Protein AF-A0A1F2TTT9-F1 (afdb_monomer)

Secondary structure (DSSP, 8-state):
---HHHHHHHHHHHHHHHHHHHHTT--S-HHHHHHHHHHHHHHHHHHHHHHGGGGGGS-HHHHHHHHHHHHHHHHHHHHHHHHHHH-TT-HHHHHHHHHHHHHHHHHHHHHHHHHHHHHHHHT-

pLDDT: mean 84.88, std 11.22, range [45.75, 98.19]

Sequence (124 aa):
MTTTASRAIAELLELQRRLAERTREVSGDAVAVLRTGRDVLAFAEREEAAFFPLLPLLDPAALAELGGEHRQLAEDLDLLESLVTTTPDSPDVAALAGALARRIHEHVARDGRLLAQAARMAIR

Solvent-accessible surface area (backbone atoms only — not comparable to full-atom values): 6847 Å² total; per-residue (Å²): 131,84,50,75,65,60,50,54,54,53,52,50,51,53,52,46,52,54,49,47,59,59,45,73,70,49,48,47,46,51,68,55,25,47,57,49,51,52,52,50,51,60,46,49,57,53,50,53,62,66,40,57,89,45,48,94,80,48,63,68,67,61,52,52,51,52,56,47,50,55,50,52,51,50,54,52,44,53,50,49,52,50,34,53,74,76,44,61,86,40,70,61,41,49,54,49,18,39,52,49,29,52,50,52,48,52,48,50,56,49,52,50,51,52,52,54,51,51,53,61,60,74,75,109

Foldseek 3Di:
DQDPLLVLLVVLLVLLVVLLVLLVPQDLDLVSLLVSLVSVLVSLVSVCVSCVVVVVVDDPVVVVVSVVLSVVSVVLSVVLVVCCVPPVPDPVNSVSSRVSSVVSNVVSVVVSVVSVVVSVVVVD

Structure (mmCIF, N/CA/C/O backbone):
data_AF-A0A1F2TTT9-F1
#
_entry.id   AF-A0A1F2TTT9-F1
#
loop_
_atom_site.group_PDB
_atom_site.id
_atom_site.type_symbol
_atom_site.label_atom_id
_atom_site.label_alt_id
_atom_site.label_comp_id
_atom_site.label_asym_id
_atom_site.label_entity_id
_atom_site.label_seq_id
_atom_site.pdbx_PDB_ins_code
_atom_site.Cartn_x
_atom_site.Cartn_y
_atom_site.Cartn_z
_atom_site.occupancy
_atom_site.B_iso_or_equiv
_atom_site.auth_seq_id
_atom_site.auth_comp_id
_atom_site.auth_asym_id
_atom_site.auth_atom_id
_atom_site.pdbx_PDB_model_num
ATOM 1 N N . MET A 1 1 ? 11.938 4.870 -32.343 1.00 45.75 1 MET A N 1
ATOM 2 C CA . MET A 1 1 ? 10.882 3.903 -31.982 1.00 45.75 1 MET A CA 1
ATOM 3 C C . MET A 1 1 ? 11.121 3.475 -30.546 1.00 45.75 1 MET A C 1
ATOM 5 O O . MET A 1 1 ? 12.081 2.760 -30.304 1.00 45.75 1 MET A O 1
ATOM 9 N N . THR A 1 2 ? 10.334 3.967 -29.590 1.00 51.28 2 THR A N 1
ATOM 10 C CA . THR A 1 2 ? 10.378 3.476 -28.204 1.00 51.28 2 THR A CA 1
ATOM 11 C C . THR A 1 2 ? 9.849 2.046 -28.185 1.00 51.28 2 THR A C 1
ATOM 13 O O . THR A 1 2 ? 8.778 1.780 -28.732 1.00 51.28 2 THR A O 1
ATOM 16 N N . THR A 1 3 ? 10.616 1.117 -27.618 1.00 64.38 3 THR A N 1
ATOM 17 C CA . THR A 1 3 ? 10.198 -0.282 -27.486 1.00 64.38 3 THR A CA 1
ATOM 18 C C . THR A 1 3 ? 9.026 -0.375 -26.503 1.00 64.38 3 THR A C 1
ATOM 20 O O . THR A 1 3 ? 8.851 0.487 -25.638 1.00 64.38 3 THR A O 1
ATOM 23 N N . THR A 1 4 ? 8.199 -1.415 -26.622 1.00 69.44 4 THR A N 1
ATOM 24 C CA . THR A 1 4 ? 7.062 -1.670 -25.715 1.00 69.44 4 THR A CA 1
ATOM 25 C C . THR A 1 4 ? 7.488 -1.673 -24.240 1.00 69.44 4 THR A C 1
ATOM 27 O O . THR A 1 4 ? 6.767 -1.154 -23.393 1.00 69.44 4 THR A O 1
ATOM 30 N N . ALA A 1 5 ? 8.703 -2.150 -23.948 1.00 65.88 5 ALA A N 1
ATOM 31 C CA . ALA A 1 5 ? 9.295 -2.140 -22.611 1.00 65.88 5 ALA A CA 1
ATOM 32 C C . ALA A 1 5 ? 9.563 -0.718 -22.079 1.00 65.88 5 ALA A C 1
ATOM 34 O O . ALA A 1 5 ? 9.231 -0.419 -20.935 1.00 65.88 5 ALA A O 1
ATOM 35 N N . SER A 1 6 ? 10.087 0.197 -22.907 1.00 69.81 6 SER A N 1
ATOM 36 C CA . SER A 1 6 ? 10.322 1.589 -22.490 1.00 69.81 6 SER A CA 1
ATOM 37 C C . SER A 1 6 ? 9.025 2.335 -22.162 1.00 69.81 6 SER A C 1
ATOM 39 O O . SER A 1 6 ? 9.024 3.203 -21.293 1.00 69.81 6 SER A O 1
ATOM 41 N N . ARG A 1 7 ? 7.915 2.004 -22.838 1.00 77.00 7 ARG A N 1
ATOM 42 C CA . ARG A 1 7 ? 6.598 2.585 -22.539 1.00 77.00 7 ARG A CA 1
ATOM 43 C C . ARG A 1 7 ? 6.043 2.069 -21.210 1.00 77.00 7 ARG A C 1
ATOM 45 O O . ARG A 1 7 ? 5.633 2.882 -20.392 1.00 77.00 7 ARG A O 1
ATOM 52 N N . ALA A 1 8 ? 6.108 0.758 -20.975 1.00 74.12 8 ALA A N 1
ATOM 53 C CA . ALA A 1 8 ? 5.649 0.147 -19.727 1.00 74.12 8 ALA A CA 1
ATOM 54 C C . ALA A 1 8 ? 6.401 0.699 -18.500 1.00 74.12 8 ALA A C 1
ATOM 56 O O . ALA A 1 8 ? 5.783 1.060 -17.504 1.00 74.12 8 ALA A O 1
ATOM 57 N N . ILE A 1 9 ? 7.726 0.861 -18.596 1.00 74.25 9 ILE A N 1
ATOM 58 C CA . ILE A 1 9 ? 8.540 1.438 -17.511 1.00 74.25 9 ILE A CA 1
ATOM 59 C C . ILE A 1 9 ? 8.163 2.906 -17.244 1.00 74.25 9 ILE A C 1
ATOM 61 O O . ILE A 1 9 ? 8.083 3.323 -16.090 1.00 74.25 9 ILE A O 1
ATOM 65 N N . ALA A 1 10 ? 7.909 3.701 -18.288 1.00 78.38 10 ALA A N 1
ATOM 66 C CA . ALA A 1 10 ? 7.491 5.095 -18.127 1.00 78.38 10 ALA A CA 1
ATOM 67 C C . ALA A 1 10 ? 6.101 5.221 -17.473 1.00 78.38 10 ALA A C 1
ATOM 69 O O . ALA A 1 10 ? 5.894 6.097 -16.634 1.00 78.38 10 ALA A O 1
ATOM 70 N N . GLU A 1 11 ? 5.165 4.336 -17.824 1.00 82.50 11 GLU A N 1
ATOM 71 C CA . GLU A 1 11 ? 3.836 4.276 -17.207 1.00 82.50 11 GLU A CA 1
ATOM 72 C C . GLU A 1 11 ? 3.917 3.879 -15.727 1.00 82.50 11 GLU A C 1
ATOM 74 O O . GLU A 1 11 ? 3.301 4.538 -14.887 1.00 82.50 11 GLU A O 1
ATOM 79 N N . LEU A 1 12 ? 4.736 2.877 -15.384 1.00 81.75 12 LEU A N 1
ATOM 80 C CA . LEU A 1 12 ? 4.987 2.501 -13.991 1.00 81.75 12 LEU A CA 1
ATOM 81 C C . LEU A 1 12 ? 5.593 3.653 -13.184 1.00 81.75 12 LEU A C 1
ATOM 83 O O . LEU A 1 12 ? 5.172 3.885 -12.056 1.00 81.75 12 LEU A O 1
ATOM 87 N N . LEU A 1 13 ? 6.544 4.406 -13.748 1.00 82.81 13 LEU A N 1
ATOM 88 C CA . LEU A 1 13 ? 7.163 5.544 -13.058 1.00 82.81 13 LEU A CA 1
ATOM 89 C C . LEU A 1 13 ? 6.151 6.635 -12.708 1.00 82.81 13 LEU A C 1
ATOM 91 O O . LEU A 1 13 ? 6.193 7.198 -11.613 1.00 82.81 13 LEU A O 1
ATOM 95 N N . GLU A 1 14 ? 5.243 6.942 -13.631 1.00 86.56 14 GLU A N 1
ATOM 96 C CA . GLU A 1 14 ? 4.199 7.937 -13.395 1.00 86.56 14 GLU A CA 1
ATOM 97 C C . GLU A 1 14 ? 3.185 7.449 -12.352 1.00 86.56 14 GLU A C 1
ATOM 99 O O . GLU A 1 14 ? 2.785 8.217 -11.474 1.00 86.56 14 GLU A O 1
ATOM 104 N N . LEU A 1 15 ? 2.803 6.171 -12.402 1.00 85.12 15 LEU A N 1
ATOM 105 C CA . LEU A 1 15 ? 1.941 5.560 -11.390 1.00 85.12 15 LEU A CA 1
ATOM 106 C C . LEU A 1 15 ? 2.606 5.565 -10.008 1.00 85.12 15 LEU A C 1
ATOM 108 O O . LEU A 1 15 ? 1.971 5.977 -9.037 1.00 85.12 15 LEU A O 1
ATOM 112 N N . GLN A 1 16 ? 3.891 5.216 -9.932 1.00 88.06 16 GLN A N 1
ATOM 113 C CA . GLN A 1 16 ? 4.660 5.217 -8.691 1.00 88.06 16 GLN A CA 1
ATOM 114 C C . GLN A 1 16 ? 4.799 6.621 -8.105 1.00 88.06 16 GLN A C 1
ATOM 116 O O . GLN A 1 16 ? 4.678 6.811 -6.897 1.00 88.06 16 GLN A O 1
ATOM 121 N N . ARG A 1 17 ? 5.006 7.638 -8.950 1.00 86.94 17 ARG A N 1
ATOM 122 C CA . ARG A 1 17 ? 5.047 9.039 -8.512 1.00 86.94 17 ARG A CA 1
ATOM 123 C C . ARG A 1 17 ? 3.719 9.468 -7.888 1.00 86.94 17 ARG A C 1
ATOM 125 O O . ARG A 1 17 ? 3.722 10.048 -6.805 1.00 86.94 17 ARG A O 1
ATOM 132 N N . ARG A 1 18 ? 2.593 9.150 -8.534 1.00 87.19 18 ARG A N 1
ATOM 133 C CA . ARG A 1 18 ? 1.249 9.451 -8.007 1.00 87.19 18 ARG A CA 1
ATOM 134 C C . ARG A 1 18 ? 0.961 8.699 -6.710 1.00 87.19 18 ARG A C 1
ATOM 136 O O . ARG A 1 18 ? 0.364 9.268 -5.798 1.00 87.19 18 ARG A O 1
ATOM 143 N N . LEU A 1 19 ? 1.390 7.440 -6.620 1.00 87.94 19 LEU A N 1
ATOM 144 C CA . LEU A 1 19 ? 1.273 6.645 -5.403 1.00 87.94 19 LEU A CA 1
ATOM 145 C C . LEU A 1 19 ? 2.080 7.284 -4.266 1.00 87.94 19 LEU A C 1
ATOM 147 O O . LEU A 1 19 ? 1.531 7.503 -3.193 1.00 87.94 19 LEU A O 1
ATOM 151 N N . ALA A 1 20 ? 3.329 7.676 -4.527 1.00 86.69 20 ALA A N 1
ATOM 152 C CA . ALA A 1 20 ? 4.199 8.346 -3.561 1.00 86.69 20 ALA A CA 1
ATOM 153 C C . ALA A 1 20 ? 3.662 9.708 -3.092 1.00 86.69 20 ALA A C 1
ATOM 155 O O . ALA A 1 20 ? 3.832 10.078 -1.933 1.00 86.69 20 ALA A O 1
ATOM 156 N N . GLU A 1 21 ? 3.023 10.479 -3.974 1.00 86.69 21 GLU A N 1
ATOM 157 C CA . GLU A 1 21 ? 2.364 11.735 -3.599 1.00 86.69 21 GLU A CA 1
ATOM 158 C C . GLU A 1 21 ? 1.192 11.479 -2.645 1.00 86.69 21 GLU A C 1
ATOM 160 O O . GLU A 1 21 ? 1.086 12.141 -1.617 1.00 86.69 21 GLU A O 1
ATOM 165 N N . ARG A 1 22 ? 0.366 10.470 -2.935 1.00 82.94 22 ARG A N 1
ATOM 166 C CA . ARG A 1 22 ? -0.773 10.099 -2.088 1.00 82.94 22 ARG A CA 1
ATOM 167 C C . ARG A 1 22 ? -0.363 9.483 -0.755 1.00 82.94 22 ARG A C 1
ATOM 169 O O . ARG A 1 22 ? -1.053 9.691 0.238 1.00 82.94 22 ARG A O 1
ATOM 176 N N . THR A 1 23 ? 0.727 8.718 -0.716 1.00 86.69 23 THR A N 1
ATOM 177 C CA . THR A 1 23 ? 1.170 8.088 0.530 1.00 86.69 23 THR A CA 1
ATOM 178 C C . THR A 1 23 ? 1.692 9.109 1.520 1.00 86.69 23 THR A C 1
ATOM 180 O O . THR A 1 23 ? 1.413 8.935 2.695 1.00 86.69 23 THR A O 1
ATOM 183 N N . ARG A 1 24 ? 2.326 10.213 1.087 1.00 80.62 24 ARG A N 1
ATOM 184 C CA . ARG A 1 24 ? 2.840 11.284 1.975 1.00 80.62 24 ARG A CA 1
ATOM 185 C C . ARG A 1 24 ? 1.815 11.835 2.965 1.00 80.62 24 ARG A C 1
ATOM 18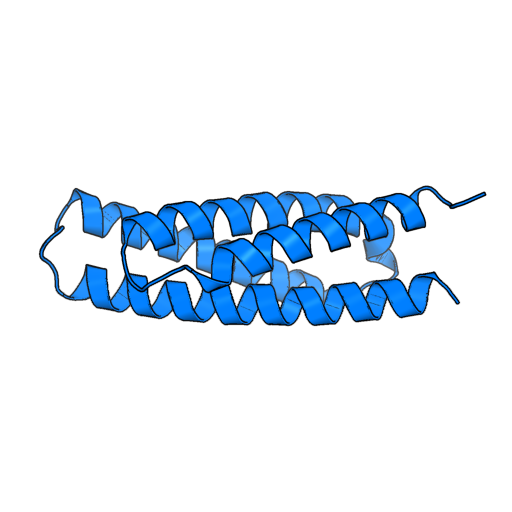7 O O . ARG A 1 24 ? 2.207 12.294 4.033 1.00 80.62 24 ARG A O 1
ATOM 194 N N . GLU A 1 25 ? 0.537 11.802 2.610 1.00 77.56 25 GLU A N 1
ATOM 195 C CA . GLU A 1 25 ? -0.557 12.312 3.438 1.00 77.56 25 GLU A CA 1
ATOM 196 C C . GLU A 1 25 ? -1.177 11.242 4.350 1.00 77.56 25 GLU A C 1
ATOM 198 O O . GLU A 1 25 ? -2.052 11.557 5.157 1.00 77.56 25 GLU A O 1
ATOM 203 N N . VAL A 1 26 ? -0.727 9.984 4.264 1.00 83.31 26 VAL A N 1
ATOM 204 C CA . VAL A 1 26 ? -1.180 8.905 5.147 1.00 83.31 26 VAL A CA 1
ATOM 205 C C . VAL A 1 26 ? -0.710 9.184 6.565 1.00 83.31 26 VAL A C 1
ATOM 207 O O . VAL A 1 26 ? 0.465 9.020 6.914 1.00 83.31 26 VAL A O 1
ATOM 210 N N . SER A 1 27 ? -1.669 9.597 7.383 1.00 76.62 27 SER A N 1
ATOM 211 C CA . SER A 1 27 ? -1.569 9.638 8.832 1.00 76.62 27 SER A CA 1
ATOM 212 C C . SER A 1 27 ? -1.891 8.260 9.418 1.00 76.62 27 SER A C 1
ATOM 214 O O . SER A 1 27 ? -2.434 7.395 8.735 1.00 76.62 27 SER A O 1
ATOM 216 N N . GLY A 1 28 ? -1.593 8.049 10.703 1.00 78.81 28 GLY A N 1
ATOM 217 C CA . GLY A 1 28 ? -1.963 6.828 11.438 1.00 78.81 28 GLY A CA 1
ATOM 218 C C . GLY A 1 28 ? -3.474 6.637 11.653 1.00 78.81 28 GLY A C 1
ATOM 219 O O . GLY A 1 28 ? -3.859 5.910 12.562 1.00 78.81 28 GLY A O 1
ATOM 220 N N . ASP A 1 29 ? -4.324 7.304 10.868 1.00 91.56 29 ASP A N 1
ATOM 221 C CA . ASP A 1 29 ? -5.763 7.062 10.820 1.00 91.56 29 ASP A CA 1
ATOM 222 C C . ASP A 1 29 ? -6.050 5.731 10.111 1.00 91.56 29 ASP A C 1
ATOM 224 O O . ASP A 1 29 ? -5.600 5.498 8.987 1.00 91.56 29 ASP A O 1
ATOM 228 N N . ALA A 1 30 ? -6.820 4.852 10.753 1.00 93.69 30 ALA A N 1
ATOM 229 C CA . ALA A 1 30 ? -7.012 3.487 10.271 1.00 93.69 30 ALA A CA 1
ATOM 230 C C . ALA A 1 30 ? -7.718 3.426 8.906 1.00 93.69 30 ALA A C 1
ATOM 232 O O . ALA A 1 30 ? -7.352 2.615 8.058 1.00 93.69 30 ALA A O 1
ATOM 233 N N . VAL A 1 31 ? -8.687 4.310 8.650 1.00 93.56 31 VAL A N 1
ATOM 234 C CA . VAL A 1 31 ? -9.429 4.336 7.379 1.00 93.56 31 VAL A CA 1
ATOM 235 C C . VAL A 1 31 ? -8.531 4.815 6.238 1.00 93.56 31 VAL A C 1
ATOM 237 O O . VAL A 1 31 ? -8.526 4.222 5.154 1.00 93.56 31 VAL A O 1
ATOM 240 N N . ALA A 1 32 ? -7.739 5.863 6.472 1.00 92.56 32 ALA A N 1
ATOM 241 C CA . ALA A 1 32 ? -6.764 6.356 5.506 1.00 92.56 32 ALA A CA 1
ATOM 242 C C . ALA A 1 32 ? -5.684 5.309 5.189 1.00 92.56 32 ALA A C 1
ATOM 244 O O . ALA A 1 32 ? -5.327 5.140 4.015 1.00 92.56 32 ALA A O 1
ATOM 245 N N . VAL A 1 33 ? -5.207 4.587 6.208 1.00 95.06 33 VAL A N 1
ATOM 246 C CA . VAL A 1 33 ? -4.243 3.487 6.067 1.00 95.06 33 VAL A CA 1
ATOM 247 C C . VAL A 1 33 ? -4.836 2.337 5.261 1.00 95.06 33 VAL A C 1
ATOM 249 O O . VAL A 1 33 ? -4.208 1.915 4.295 1.00 95.06 33 VAL A O 1
ATOM 252 N N . LEU A 1 34 ? -6.056 1.884 5.571 1.00 95.88 34 LEU A N 1
ATOM 253 C CA . LEU A 1 34 ? -6.731 0.813 4.828 1.00 95.88 34 LEU A CA 1
ATOM 254 C C . LEU A 1 34 ? -6.893 1.158 3.347 1.00 95.88 34 LEU A C 1
ATOM 256 O O . LEU A 1 34 ? -6.537 0.369 2.472 1.00 95.88 34 LEU A O 1
ATOM 260 N N . ARG A 1 35 ? -7.397 2.361 3.048 1.00 94.75 35 ARG A N 1
ATOM 261 C CA . ARG A 1 35 ? -7.562 2.825 1.665 1.00 94.75 35 ARG A CA 1
ATOM 262 C C . ARG A 1 35 ? -6.224 2.870 0.931 1.00 94.75 35 ARG A C 1
ATOM 264 O O . ARG A 1 35 ? -6.117 2.359 -0.179 1.00 94.75 35 ARG A O 1
ATOM 271 N N . THR A 1 36 ? -5.209 3.469 1.547 1.00 93.50 36 THR A N 1
ATOM 272 C CA . THR A 1 36 ? -3.925 3.664 0.869 1.00 93.50 36 THR A CA 1
ATOM 273 C C . THR A 1 36 ? -3.147 2.362 0.730 1.00 93.50 36 THR A C 1
ATOM 275 O O . THR A 1 36 ? -2.548 2.133 -0.314 1.00 93.50 36 THR A O 1
ATOM 278 N N . GLY A 1 37 ? -3.196 1.485 1.733 1.00 94.50 37 GLY A N 1
ATOM 279 C CA . GLY A 1 37 ? -2.600 0.155 1.668 1.00 94.50 37 GLY A CA 1
ATOM 280 C C . GLY A 1 37 ? -3.193 -0.682 0.535 1.00 94.50 37 GLY A C 1
ATOM 281 O O . GLY A 1 37 ? -2.447 -1.273 -0.238 1.00 94.50 37 GLY A O 1
ATOM 282 N N . ARG A 1 38 ? -4.519 -0.644 0.348 1.00 95.00 38 ARG A N 1
ATOM 283 C CA . ARG A 1 38 ? -5.182 -1.2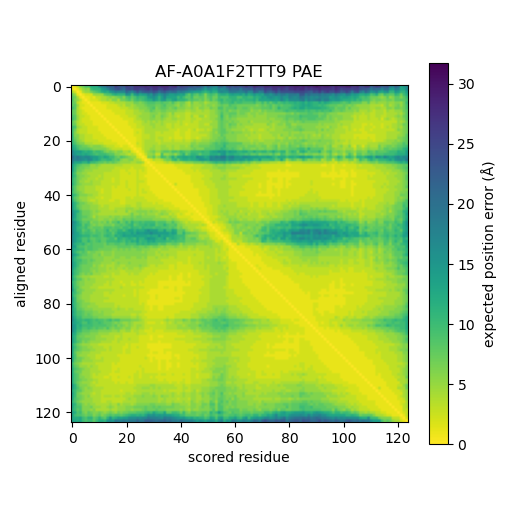96 -0.796 1.00 95.00 38 ARG A CA 1
ATOM 284 C C . ARG A 1 38 ? -4.730 -0.733 -2.136 1.00 95.00 38 ARG A C 1
ATOM 286 O O . ARG A 1 38 ? -4.522 -1.492 -3.076 1.00 95.00 38 ARG A O 1
ATOM 293 N N . ASP A 1 39 ? -4.545 0.580 -2.228 1.00 92.81 39 ASP A N 1
ATOM 294 C CA . ASP A 1 39 ? -4.027 1.168 -3.456 1.00 92.81 39 ASP A CA 1
ATOM 295 C C . ASP A 1 39 ? -2.564 0.771 -3.735 1.00 92.81 39 ASP A C 1
ATOM 297 O O . ASP A 1 39 ? -2.193 0.634 -4.900 1.00 92.81 39 ASP A O 1
ATOM 301 N N . VAL A 1 40 ? -1.736 0.603 -2.694 1.00 92.44 40 VAL A N 1
ATOM 302 C CA . VAL A 1 40 ? -0.366 0.075 -2.827 1.00 92.44 40 VAL A CA 1
ATOM 303 C C . VAL A 1 40 ? -0.410 -1.361 -3.341 1.00 92.44 40 VAL A C 1
ATOM 305 O O . VAL A 1 40 ? 0.282 -1.662 -4.305 1.00 92.44 40 VAL A O 1
ATOM 308 N N . LEU A 1 41 ? -1.272 -2.220 -2.786 1.00 93.50 41 LEU A N 1
ATOM 309 C CA . LEU A 1 41 ? -1.429 -3.598 -3.267 1.00 93.50 41 LEU A CA 1
ATOM 310 C C . LEU A 1 41 ? -1.934 -3.658 -4.717 1.00 93.50 41 LEU A C 1
ATOM 312 O O . LEU A 1 41 ? -1.410 -4.413 -5.529 1.00 93.50 41 LEU A O 1
ATOM 316 N N . ALA A 1 42 ? -2.887 -2.802 -5.090 1.00 91.31 42 ALA A N 1
ATOM 317 C CA . ALA A 1 42 ? -3.353 -2.713 -6.473 1.00 91.31 42 ALA A CA 1
ATOM 318 C C . ALA A 1 42 ? -2.261 -2.208 -7.439 1.00 91.31 42 ALA A C 1
ATOM 320 O O . ALA A 1 42 ? -2.279 -2.532 -8.629 1.00 91.31 42 ALA A O 1
ATOM 321 N N . PHE A 1 43 ? -1.325 -1.382 -6.960 1.00 89.12 43 PHE A N 1
ATOM 322 C CA . PHE A 1 43 ? -0.144 -0.998 -7.730 1.00 89.12 43 PHE A CA 1
ATOM 323 C C . PHE A 1 43 ? 0.850 -2.158 -7.841 1.00 89.12 43 PHE A C 1
ATOM 325 O O . PHE A 1 43 ? 1.291 -2.445 -8.951 1.00 89.12 43 PHE A O 1
ATOM 332 N N . ALA A 1 44 ? 1.128 -2.853 -6.739 1.00 88.19 44 ALA A N 1
ATOM 333 C CA . ALA A 1 44 ? 1.997 -4.023 -6.684 1.00 88.19 44 ALA A CA 1
ATOM 334 C C . ALA A 1 44 ? 1.584 -5.110 -7.690 1.00 88.19 44 ALA A C 1
ATOM 336 O O . ALA A 1 44 ? 2.420 -5.601 -8.439 1.00 88.19 44 ALA A O 1
ATOM 337 N N . GLU A 1 45 ? 0.288 -5.414 -7.811 1.00 86.50 45 GLU A N 1
ATOM 338 C CA . GLU A 1 45 ? -0.215 -6.362 -8.821 1.00 86.50 45 GLU A CA 1
ATOM 339 C C . GLU A 1 45 ? 0.122 -5.931 -10.260 1.00 86.50 45 GLU A C 1
ATOM 341 O O . GLU A 1 45 ? 0.464 -6.750 -11.118 1.00 86.50 45 GLU A O 1
ATOM 346 N N . ARG A 1 46 ? 0.038 -4.626 -10.547 1.00 82.69 46 ARG A N 1
ATOM 347 C CA . ARG A 1 46 ? 0.382 -4.073 -11.868 1.00 82.69 46 ARG A CA 1
ATOM 348 C C . ARG A 1 46 ? 1.885 -4.072 -12.099 1.00 82.69 46 ARG A C 1
ATOM 350 O O . ARG A 1 46 ? 2.319 -4.306 -13.225 1.00 82.69 46 ARG A O 1
ATOM 357 N N . GLU A 1 47 ? 2.656 -3.787 -11.058 1.00 81.00 47 GLU A N 1
ATOM 358 C CA . GLU A 1 47 ? 4.111 -3.824 -11.078 1.00 81.00 47 GLU A CA 1
ATOM 359 C C . GLU A 1 47 ? 4.613 -5.252 -11.334 1.00 81.00 47 GLU A C 1
ATOM 361 O O . GLU A 1 47 ? 5.389 -5.461 -12.264 1.00 81.00 47 GLU A O 1
ATOM 366 N N . GLU A 1 48 ? 4.086 -6.251 -10.627 1.00 79.44 48 GLU A N 1
ATOM 367 C CA . GLU A 1 48 ? 4.394 -7.667 -10.850 1.00 79.44 48 GLU A CA 1
ATOM 368 C C . GLU A 1 48 ? 4.031 -8.113 -12.276 1.00 79.44 48 GLU A C 1
ATOM 370 O O . GLU A 1 48 ? 4.845 -8.740 -12.963 1.00 79.44 48 GLU A O 1
ATOM 375 N N . ALA A 1 49 ? 2.851 -7.728 -12.777 1.00 77.06 49 ALA A N 1
ATOM 376 C CA . ALA A 1 49 ? 2.443 -8.024 -14.151 1.00 77.06 49 ALA A CA 1
ATOM 377 C C . ALA A 1 49 ? 3.374 -7.377 -15.193 1.00 77.06 49 ALA A C 1
ATOM 379 O O . ALA A 1 49 ? 3.664 -7.973 -16.234 1.00 77.06 49 ALA A O 1
ATOM 380 N N . ALA A 1 50 ? 3.865 -6.168 -14.918 1.00 72.81 50 ALA A N 1
ATOM 381 C CA . ALA A 1 50 ? 4.780 -5.449 -15.793 1.00 72.81 50 ALA A CA 1
ATOM 382 C C . ALA A 1 50 ? 6.236 -5.938 -15.683 1.00 72.81 50 ALA A C 1
ATOM 384 O O . ALA A 1 50 ? 6.986 -5.829 -16.656 1.00 72.81 50 ALA A O 1
ATOM 385 N N . PHE A 1 51 ? 6.630 -6.519 -14.547 1.00 71.94 51 PHE A N 1
ATOM 386 C CA . PHE A 1 51 ? 7.911 -7.202 -14.376 1.00 71.94 51 PHE A CA 1
ATOM 387 C C . PHE A 1 51 ? 7.917 -8.622 -14.932 1.00 71.94 51 PHE A C 1
ATOM 389 O O . PHE A 1 51 ? 8.995 -9.127 -15.237 1.00 71.94 51 PHE A O 1
ATOM 396 N N . PHE A 1 52 ? 6.756 -9.246 -15.159 1.00 69.94 52 PHE A N 1
ATOM 397 C CA . PHE A 1 52 ? 6.663 -10.596 -15.722 1.00 69.94 52 PHE A CA 1
ATOM 398 C C . PHE A 1 52 ? 7.513 -10.807 -17.000 1.00 69.94 52 PHE A C 1
ATOM 400 O O . PHE A 1 52 ? 8.275 -11.773 -17.066 1.00 69.94 52 PHE A O 1
ATOM 407 N N . PRO A 1 53 ? 7.504 -9.899 -18.000 1.00 67.00 53 PRO A N 1
ATOM 408 C CA . PRO A 1 53 ? 8.353 -10.022 -19.190 1.00 67.00 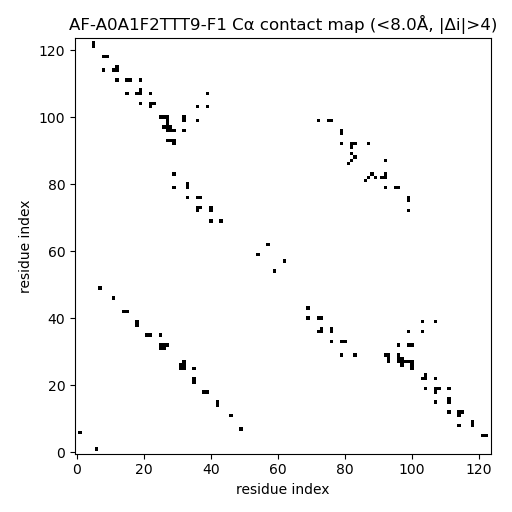53 PRO A CA 1
ATOM 409 C C . PRO A 1 53 ? 9.847 -9.774 -18.923 1.00 67.00 53 PRO A C 1
ATOM 411 O O . PRO A 1 53 ? 10.682 -10.104 -19.763 1.00 67.00 53 PRO A O 1
ATOM 414 N N . LEU A 1 54 ? 10.184 -9.165 -17.783 1.00 68.38 54 LEU A N 1
ATOM 415 C CA . LEU A 1 54 ? 11.544 -8.834 -17.356 1.00 68.38 54 LEU A CA 1
ATOM 416 C C . LEU A 1 54 ? 12.117 -9.863 -16.369 1.00 68.38 54 LEU A C 1
ATOM 418 O O . LEU A 1 54 ? 13.302 -9.780 -16.062 1.00 68.38 54 LEU A O 1
ATOM 422 N N . LEU A 1 55 ? 11.326 -10.852 -15.927 1.00 67.94 55 LEU A N 1
ATOM 423 C CA . LEU A 1 55 ? 11.724 -11.894 -14.968 1.00 67.94 55 LEU A CA 1
ATOM 424 C C . LEU A 1 55 ? 13.093 -12.539 -15.252 1.00 67.94 55 LEU A C 1
ATOM 426 O O . LEU A 1 55 ? 13.849 -12.701 -14.299 1.00 67.94 55 LEU A O 1
ATOM 430 N N . PRO A 1 56 ? 13.481 -12.863 -16.507 1.00 68.12 56 PRO A N 1
ATOM 431 C CA . PRO A 1 56 ? 14.797 -13.455 -16.774 1.00 68.12 56 PRO A CA 1
ATOM 432 C C . PRO A 1 56 ? 15.989 -12.534 -16.462 1.00 68.12 56 PRO A C 1
ATOM 434 O O . PRO A 1 56 ? 17.126 -12.996 -16.444 1.00 68.12 56 PRO A O 1
ATOM 437 N N . LEU A 1 57 ? 15.742 -11.234 -16.282 1.00 66.75 57 LEU A N 1
ATOM 438 C CA . LEU A 1 57 ? 16.746 -10.197 -16.030 1.00 66.75 57 LEU A CA 1
ATOM 439 C C . LEU A 1 57 ? 16.753 -9.720 -14.571 1.00 66.75 57 LEU A C 1
ATOM 441 O O . LEU A 1 57 ? 17.597 -8.903 -14.205 1.00 66.75 57 LEU A O 1
ATOM 445 N N . LEU A 1 58 ? 15.805 -10.188 -13.758 1.00 69.44 58 LEU A N 1
ATOM 446 C CA . LEU A 1 58 ? 15.636 -9.786 -12.367 1.00 69.44 58 LEU A CA 1
ATOM 447 C C . LEU A 1 58 ? 16.162 -10.877 -11.433 1.00 69.44 58 LEU A C 1
ATOM 449 O O . LEU A 1 58 ? 16.097 -12.063 -11.751 1.00 69.44 58 LEU A O 1
ATOM 453 N N . ASP A 1 59 ? 16.680 -10.470 -10.273 1.00 79.38 59 ASP A N 1
ATOM 454 C CA . ASP A 1 59 ? 17.098 -11.402 -9.227 1.00 79.38 59 ASP A CA 1
ATOM 455 C C . ASP A 1 59 ? 15.858 -12.107 -8.636 1.00 79.38 59 ASP A C 1
ATOM 457 O O . ASP A 1 59 ? 15.001 -11.436 -8.046 1.00 79.38 59 ASP A O 1
ATOM 461 N N . PRO A 1 60 ? 15.737 -13.443 -8.761 1.00 77.19 60 PRO A N 1
ATOM 462 C CA . PRO A 1 60 ? 14.606 -14.186 -8.213 1.00 77.19 60 PRO A CA 1
ATOM 463 C C . PRO A 1 60 ? 14.449 -14.028 -6.698 1.00 77.19 60 PRO A C 1
ATOM 465 O O . PRO A 1 60 ? 13.325 -14.079 -6.201 1.00 77.19 60 PRO A O 1
ATOM 468 N N . ALA A 1 61 ? 15.548 -13.827 -5.961 1.00 81.88 61 ALA A N 1
ATOM 469 C CA . ALA A 1 61 ? 15.495 -13.623 -4.517 1.00 81.88 61 ALA A CA 1
ATOM 470 C C . ALA A 1 61 ? 14.828 -12.284 -4.172 1.00 81.88 61 ALA A C 1
ATOM 472 O O . ALA A 1 61 ? 13.948 -12.245 -3.315 1.00 81.88 61 ALA A O 1
ATOM 473 N N . ALA A 1 62 ? 15.175 -11.218 -4.900 1.00 78.12 62 ALA A N 1
ATOM 474 C CA . ALA A 1 62 ? 14.574 -9.898 -4.719 1.00 78.12 62 ALA A CA 1
ATOM 475 C C . ALA A 1 62 ? 13.074 -9.890 -5.064 1.00 78.12 62 ALA A C 1
ATOM 477 O O . ALA A 1 62 ? 12.277 -9.260 -4.375 1.00 78.12 62 ALA A O 1
ATOM 478 N N . LEU A 1 63 ? 12.667 -10.627 -6.102 1.00 78.00 63 LEU A N 1
ATOM 479 C CA . LEU A 1 63 ? 11.252 -10.776 -6.461 1.00 78.00 63 LEU A CA 1
ATOM 480 C C . LEU A 1 63 ? 10.456 -11.563 -5.415 1.00 78.00 63 LEU A C 1
ATOM 482 O O . LEU A 1 63 ? 9.325 -11.202 -5.097 1.00 78.00 63 LEU A O 1
ATOM 486 N N . ALA A 1 64 ? 11.040 -12.631 -4.868 1.00 82.56 64 ALA A N 1
ATOM 487 C CA . ALA A 1 64 ? 10.411 -13.407 -3.804 1.00 82.56 64 ALA A CA 1
ATOM 488 C C . ALA A 1 64 ? 10.264 -12.592 -2.509 1.00 82.56 64 ALA A C 1
ATOM 490 O O . ALA A 1 64 ? 9.243 -12.711 -1.830 1.00 82.56 64 ALA A O 1
ATOM 491 N N . GLU A 1 65 ? 11.253 -11.755 -2.185 1.00 84.19 65 GLU A N 1
ATOM 492 C CA . GLU A 1 65 ? 11.190 -10.810 -1.066 1.00 84.19 65 GLU A CA 1
ATOM 493 C C . GLU A 1 65 ? 10.060 -9.793 -1.272 1.00 84.19 65 GLU A C 1
ATOM 495 O O . GLU A 1 65 ? 9.208 -9.651 -0.396 1.00 84.19 65 GLU A O 1
ATOM 500 N N . LEU A 1 66 ? 9.971 -9.186 -2.462 1.00 83.25 66 LEU A N 1
ATOM 501 C CA . LEU A 1 66 ? 8.915 -8.228 -2.804 1.00 83.25 66 LEU A CA 1
ATOM 502 C C . LEU A 1 66 ? 7.509 -8.845 -2.680 1.00 83.25 66 LEU A C 1
ATOM 504 O O . LEU A 1 66 ? 6.647 -8.301 -1.992 1.00 83.25 66 LEU A O 1
ATOM 508 N N . GLY A 1 67 ? 7.294 -10.034 -3.251 1.00 86.38 67 GLY A N 1
ATOM 509 C CA . GLY A 1 67 ? 6.020 -10.751 -3.114 1.00 86.38 67 GLY A CA 1
ATOM 510 C C . GLY A 1 67 ? 5.726 -11.213 -1.677 1.00 86.38 67 GLY A C 1
ATOM 511 O O . GLY A 1 67 ? 4.568 -11.365 -1.281 1.00 86.38 67 GLY A O 1
ATOM 512 N N . GLY A 1 68 ? 6.758 -11.444 -0.862 1.00 90.25 68 GLY A N 1
ATOM 513 C CA . GLY A 1 68 ? 6.618 -11.684 0.576 1.00 90.25 68 GLY A CA 1
ATOM 514 C C . GLY A 1 68 ? 6.099 -10.452 1.315 1.00 90.25 68 GLY A C 1
ATOM 515 O O . GLY A 1 68 ? 5.167 -10.557 2.111 1.00 90.25 68 GLY A O 1
ATOM 516 N N . GLU A 1 69 ? 6.647 -9.281 1.007 1.00 90.25 69 GLU A N 1
ATOM 517 C CA . GLU A 1 69 ? 6.210 -8.021 1.602 1.00 90.25 69 GLU A CA 1
ATOM 518 C C . GLU A 1 69 ? 4.778 -7.641 1.224 1.00 90.25 69 GLU A C 1
ATOM 520 O O . GLU A 1 69 ? 4.029 -7.207 2.101 1.00 90.25 69 GLU A O 1
ATOM 525 N N . HIS A 1 70 ? 4.377 -7.837 -0.038 1.00 92.56 70 HIS A N 1
ATOM 526 C CA . HIS A 1 70 ? 3.003 -7.584 -0.484 1.00 92.56 70 HIS A CA 1
ATOM 527 C C . HIS A 1 70 ? 1.995 -8.465 0.259 1.00 92.56 70 HIS A C 1
ATOM 529 O O . HIS A 1 70 ? 0.970 -7.970 0.727 1.00 92.56 70 HIS A O 1
ATOM 535 N N . ARG A 1 71 ? 2.307 -9.756 0.438 1.00 94.00 71 ARG A N 1
ATOM 536 C CA . ARG A 1 71 ? 1.460 -10.663 1.225 1.00 94.00 71 ARG A CA 1
ATOM 537 C C . ARG A 1 71 ? 1.365 -10.235 2.682 1.00 94.00 71 ARG A C 1
ATOM 539 O O . ARG A 1 71 ? 0.261 -10.153 3.204 1.00 94.00 71 ARG A O 1
ATOM 546 N N . GLN A 1 72 ? 2.490 -9.893 3.310 1.00 95.06 72 GLN A N 1
ATOM 547 C CA . GLN A 1 72 ? 2.476 -9.418 4.693 1.00 95.06 72 GLN A CA 1
ATOM 548 C C . GLN A 1 72 ? 1.651 -8.132 4.837 1.00 95.06 72 GLN A C 1
ATOM 550 O O . GLN A 1 72 ? 0.889 -7.993 5.787 1.00 95.06 72 GLN A O 1
ATOM 555 N N . LEU A 1 73 ? 1.781 -7.189 3.896 1.00 95.06 73 LEU A N 1
ATOM 556 C CA . LEU A 1 73 ? 0.982 -5.965 3.900 1.00 95.06 73 LEU A CA 1
ATOM 557 C C . LEU A 1 73 ? -0.518 -6.271 3.770 1.00 95.06 73 LEU A C 1
ATOM 559 O O . LEU A 1 73 ? -1.310 -5.654 4.473 1.00 95.06 73 LEU A O 1
ATOM 563 N N . ALA A 1 74 ? -0.908 -7.218 2.912 1.00 96.94 74 ALA A N 1
ATOM 564 C CA . ALA A 1 74 ? -2.300 -7.648 2.784 1.00 96.94 74 ALA A CA 1
ATOM 565 C C . ALA A 1 74 ? -2.846 -8.240 4.091 1.00 96.94 74 ALA A C 1
ATOM 567 O O . ALA A 1 74 ? -3.884 -7.792 4.570 1.00 96.94 74 ALA A O 1
ATOM 568 N N . GLU A 1 75 ? -2.110 -9.164 4.712 1.00 97.75 75 GLU A N 1
ATOM 569 C CA . GLU A 1 75 ? -2.498 -9.780 5.989 1.00 97.75 75 GLU A CA 1
ATOM 570 C C . GLU A 1 75 ? -2.663 -8.740 7.109 1.00 97.75 75 GLU A C 1
ATOM 572 O O . GLU A 1 75 ? -3.620 -8.792 7.885 1.00 97.75 75 GLU A O 1
ATOM 577 N N . ASP A 1 76 ? -1.770 -7.751 7.178 1.00 97.44 76 ASP A N 1
ATOM 578 C CA . ASP A 1 76 ? -1.851 -6.699 8.192 1.00 97.44 76 ASP A CA 1
ATOM 579 C C . ASP A 1 76 ? -3.014 -5.725 7.946 1.00 97.44 76 ASP A C 1
ATOM 581 O O . ASP A 1 76 ? -3.606 -5.212 8.900 1.00 97.44 76 ASP A O 1
ATOM 585 N N . LEU A 1 77 ? -3.360 -5.458 6.681 1.00 97.69 77 LEU A N 1
ATOM 586 C CA . LEU A 1 77 ? -4.533 -4.654 6.332 1.00 97.69 77 LEU A CA 1
ATOM 587 C C . LEU A 1 77 ? -5.830 -5.390 6.681 1.00 97.69 77 LEU A C 1
ATOM 589 O O . LEU A 1 77 ? -6.736 -4.766 7.231 1.00 97.69 77 LEU A O 1
ATOM 593 N N . ASP A 1 78 ? -5.897 -6.700 6.437 1.00 98.19 78 ASP A N 1
ATOM 594 C CA . ASP A 1 78 ? -7.034 -7.535 6.838 1.00 98.19 78 ASP A CA 1
ATOM 595 C C . ASP A 1 78 ? -7.189 -7.561 8.367 1.00 98.19 78 ASP A C 1
ATOM 597 O O . ASP A 1 78 ? -8.299 -7.438 8.897 1.00 98.19 78 ASP A O 1
ATOM 601 N N . LEU A 1 79 ? -6.073 -7.644 9.103 1.00 97.88 79 LEU A N 1
ATOM 602 C CA . LEU A 1 79 ? -6.077 -7.535 10.561 1.00 97.88 79 LEU A CA 1
ATOM 603 C C . LEU A 1 79 ? -6.585 -6.163 11.022 1.00 97.88 79 LEU A C 1
ATOM 605 O O . LEU A 1 79 ? -7.428 -6.091 11.918 1.00 97.88 79 LEU A O 1
ATOM 609 N N . LEU A 1 80 ? -6.108 -5.074 10.413 1.00 97.75 80 LEU A N 1
ATOM 610 C CA . LEU A 1 80 ? -6.562 -3.726 10.749 1.00 97.75 80 LEU A CA 1
ATOM 611 C C . LEU A 1 80 ? -8.060 -3.550 10.468 1.00 97.75 80 LEU A C 1
ATOM 613 O O . LEU A 1 80 ? -8.768 -2.981 11.296 1.00 97.75 80 LEU A O 1
ATOM 617 N N . GLU A 1 81 ? -8.561 -4.058 9.343 1.00 98.06 81 GLU A N 1
ATOM 618 C CA . GLU A 1 81 ? -9.990 -4.028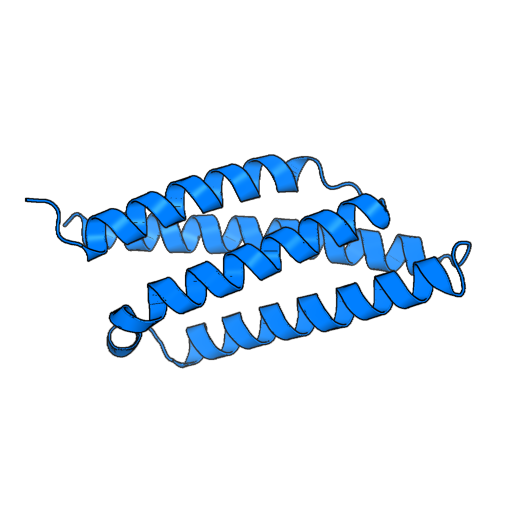 9.016 1.00 98.06 81 GLU A CA 1
ATOM 619 C C . GLU A 1 81 ? -10.819 -4.820 10.035 1.00 98.06 81 GLU A C 1
ATOM 621 O O . GLU A 1 81 ? -11.843 -4.333 10.525 1.00 98.06 81 GLU A O 1
ATOM 626 N N . SER A 1 82 ? -10.348 -6.004 10.426 1.00 98.06 82 SER A N 1
ATOM 627 C CA . SER A 1 82 ? -10.978 -6.803 11.479 1.00 98.06 82 SER A CA 1
ATOM 628 C C . SER A 1 82 ? -11.032 -6.049 12.814 1.00 98.06 82 SER A C 1
ATOM 630 O O . SER A 1 82 ? -12.083 -5.986 13.452 1.00 98.06 82 SER A O 1
ATOM 632 N N . LEU A 1 83 ? -9.943 -5.393 13.227 1.00 97.25 83 LEU A N 1
ATOM 633 C CA . LEU A 1 83 ? -9.909 -4.622 14.475 1.00 97.25 83 LEU A CA 1
ATOM 634 C C . LEU A 1 83 ? -10.819 -3.390 14.429 1.00 97.25 83 LEU A C 1
ATOM 636 O O . LEU A 1 83 ? -11.539 -3.134 15.390 1.00 97.25 83 LEU A O 1
ATOM 640 N N . VAL A 1 84 ? -10.837 -2.657 13.312 1.00 96.94 84 VAL A N 1
ATOM 641 C CA . VAL A 1 84 ? -11.720 -1.493 13.122 1.00 96.94 84 VAL A CA 1
ATOM 642 C C . VAL A 1 84 ? -13.195 -1.898 13.176 1.00 96.94 84 VAL A C 1
ATOM 644 O O . VAL A 1 84 ? -14.023 -1.142 13.678 1.00 96.94 84 VAL A O 1
ATOM 647 N N . THR A 1 85 ? -13.539 -3.086 12.679 1.00 96.88 85 THR A N 1
ATOM 648 C CA . THR A 1 85 ? -14.929 -3.565 12.653 1.00 96.88 85 THR A CA 1
ATOM 649 C C . THR A 1 85 ? -15.381 -4.192 13.970 1.00 96.88 85 THR A C 1
ATOM 651 O O . THR A 1 85 ? -16.546 -4.050 14.338 1.00 96.88 85 THR A O 1
ATOM 654 N N . THR A 1 86 ? -14.488 -4.875 14.688 1.00 97.50 86 THR A N 1
ATOM 655 C CA . THR A 1 86 ? -14.843 -5.647 15.892 1.00 97.50 86 THR A CA 1
ATOM 656 C C . THR A 1 86 ? -14.549 -4.912 17.197 1.00 97.50 86 THR A C 1
ATOM 658 O O . THR A 1 86 ? -15.312 -5.037 18.154 1.00 97.50 86 THR A O 1
ATOM 661 N N . THR A 1 87 ? -13.471 -4.126 17.243 1.00 96.19 87 THR A N 1
ATOM 662 C CA . THR A 1 87 ? -12.986 -3.420 18.439 1.00 96.19 87 THR A CA 1
ATOM 663 C C . THR A 1 87 ? -12.431 -2.031 18.083 1.00 96.19 87 THR A C 1
ATOM 665 O O . THR A 1 87 ? -11.238 -1.780 18.281 1.00 96.19 87 THR A O 1
ATOM 668 N N . PRO A 1 88 ? -13.265 -1.109 17.563 1.00 93.06 88 PRO A N 1
ATOM 669 C CA . PRO A 1 88 ? -12.809 0.177 17.022 1.00 93.06 88 PRO A CA 1
ATOM 670 C C . PRO A 1 88 ? -12.072 1.064 18.037 1.00 93.06 88 PRO A C 1
ATOM 672 O O . PRO A 1 88 ? -11.176 1.809 17.650 1.00 93.06 88 PRO A O 1
ATOM 675 N N . ASP A 1 89 ? -12.408 0.957 19.325 1.00 94.50 89 ASP A N 1
ATOM 676 C CA . ASP A 1 89 ? -11.797 1.754 20.399 1.00 94.50 89 ASP A CA 1
ATOM 677 C C . ASP A 1 89 ? -10.533 1.104 20.999 1.00 94.50 89 ASP A C 1
ATOM 679 O O . ASP A 1 89 ? -9.963 1.619 21.964 1.00 94.50 89 ASP A O 1
ATOM 683 N N . SER A 1 90 ? -10.091 -0.044 20.467 1.00 95.19 90 SER A N 1
ATOM 684 C CA . SER A 1 90 ? -8.876 -0.705 20.948 1.00 95.19 90 SER A CA 1
ATOM 685 C C . SER A 1 90 ? -7.637 0.155 20.655 1.00 95.19 90 SER A C 1
ATOM 687 O O . SER A 1 90 ? -7.473 0.626 19.524 1.00 95.19 90 SER A O 1
ATOM 689 N N . PRO A 1 91 ? -6.698 0.308 21.611 1.00 94.19 91 PRO A N 1
ATOM 690 C CA . PRO A 1 91 ? -5.415 0.962 21.344 1.00 94.19 91 PRO A CA 1
ATOM 691 C C . PRO A 1 91 ? -4.607 0.257 20.240 1.00 94.19 91 PRO A C 1
ATOM 693 O O . PRO A 1 91 ? -3.765 0.891 19.598 1.00 94.19 91 PRO A O 1
ATOM 696 N N . ASP A 1 92 ? -4.895 -1.021 19.976 1.00 95.62 92 ASP A N 1
ATOM 697 C CA . ASP A 1 92 ? -4.249 -1.802 18.922 1.00 95.62 92 ASP A CA 1
ATOM 698 C C . ASP A 1 92 ? -4.573 -1.267 17.523 1.00 95.62 92 ASP A C 1
ATOM 700 O O . ASP A 1 92 ? -3.722 -1.340 16.639 1.00 95.62 92 ASP A O 1
ATOM 704 N N . VAL A 1 93 ? -5.752 -0.658 17.320 1.00 96.62 93 VAL A N 1
ATOM 705 C CA . VAL A 1 93 ? -6.125 -0.034 16.038 1.00 96.62 93 VAL A CA 1
ATOM 706 C C . VAL A 1 93 ? -5.150 1.091 15.702 1.00 96.62 93 VAL A C 1
ATOM 708 O O . VAL A 1 93 ? -4.575 1.114 14.615 1.00 96.62 93 VAL A O 1
ATOM 711 N N . ALA A 1 94 ? -4.917 2.005 16.648 1.00 94.88 94 ALA A N 1
ATOM 712 C CA . ALA A 1 94 ? -4.012 3.133 16.448 1.00 94.88 94 ALA A CA 1
ATOM 713 C C . ALA A 1 94 ? -2.550 2.676 16.313 1.00 94.88 94 ALA A C 1
ATOM 715 O O . ALA A 1 94 ? -1.808 3.198 15.475 1.00 94.88 94 ALA A O 1
ATOM 716 N N . ALA A 1 95 ? -2.134 1.686 17.111 1.00 95.38 95 ALA A N 1
ATOM 717 C CA . ALA A 1 95 ? -0.787 1.130 17.045 1.00 95.38 95 ALA A CA 1
ATOM 718 C C . ALA A 1 95 ? -0.514 0.460 15.687 1.00 95.38 95 ALA A C 1
ATOM 720 O O . ALA A 1 95 ? 0.499 0.760 15.045 1.00 95.38 95 ALA A O 1
ATOM 721 N N . LEU A 1 96 ? -1.431 -0.394 15.222 1.00 96.88 96 LEU A N 1
ATOM 722 C CA . LEU A 1 96 ? -1.309 -1.096 13.947 1.00 96.88 96 LEU A CA 1
ATOM 723 C C . LEU A 1 96 ? -1.409 -0.132 12.762 1.00 96.88 96 LEU A C 1
ATOM 725 O O . LEU A 1 96 ? -0.560 -0.183 11.873 1.00 96.88 96 LEU A O 1
ATOM 729 N N . ALA A 1 97 ? -2.366 0.801 12.769 1.00 96.81 97 ALA A N 1
ATOM 730 C CA . ALA A 1 97 ? -2.486 1.817 11.725 1.00 96.81 97 ALA A CA 1
ATOM 731 C C . ALA A 1 97 ? -1.212 2.673 11.616 1.00 96.81 97 ALA A C 1
ATOM 733 O O . ALA A 1 97 ? -0.700 2.888 10.518 1.00 96.81 97 ALA A O 1
ATOM 734 N N . GLY A 1 98 ? -0.636 3.103 12.743 1.00 95.56 98 GLY A N 1
ATOM 735 C CA . GLY A 1 98 ? 0.624 3.849 12.754 1.00 95.56 98 GLY A CA 1
ATOM 736 C C . GLY A 1 98 ? 1.822 3.041 12.235 1.00 95.56 98 GLY A C 1
ATOM 737 O O . GLY A 1 98 ? 2.671 3.582 11.520 1.00 95.56 98 GLY A O 1
ATOM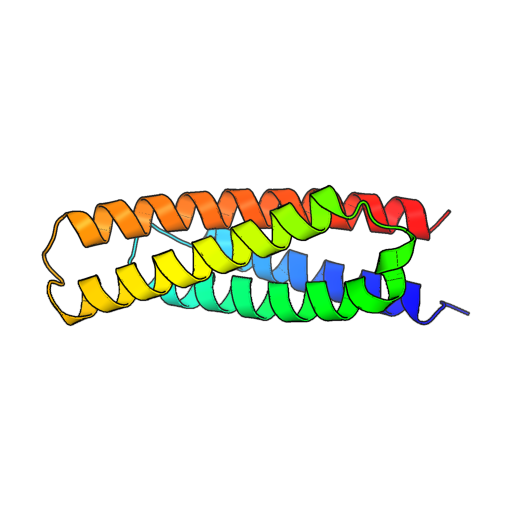 738 N N . ALA A 1 99 ? 1.897 1.749 12.563 1.00 95.31 99 ALA A N 1
ATOM 739 C CA . ALA A 1 99 ? 2.934 0.855 12.049 1.00 95.31 99 ALA A CA 1
ATOM 740 C C . ALA A 1 99 ? 2.792 0.624 10.535 1.00 95.31 99 ALA A C 1
ATOM 742 O O . ALA A 1 99 ? 3.780 0.727 9.803 1.00 95.31 99 ALA A O 1
ATOM 743 N N . LEU A 1 100 ? 1.568 0.382 10.059 1.00 96.44 100 LEU A N 1
ATOM 744 C CA . LEU A 1 100 ? 1.264 0.191 8.642 1.00 96.44 100 LEU A CA 1
ATOM 745 C C . LEU A 1 100 ? 1.518 1.453 7.825 1.00 96.44 100 LEU A C 1
ATOM 747 O O . LEU A 1 100 ? 2.140 1.363 6.771 1.00 96.44 100 LEU A O 1
ATOM 751 N N . ALA A 1 101 ? 1.130 2.629 8.328 1.00 95.38 101 ALA A N 1
ATOM 752 C CA . ALA A 1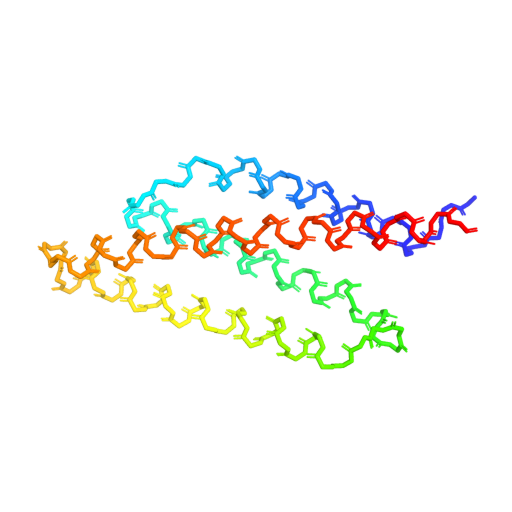 101 ? 1.440 3.903 7.687 1.00 95.38 101 ALA A CA 1
ATOM 753 C C . ALA A 1 101 ? 2.949 4.028 7.428 1.00 95.38 101 ALA A C 1
ATOM 755 O O . ALA A 1 101 ? 3.367 4.288 6.301 1.00 95.38 101 ALA A O 1
ATOM 756 N N . ARG A 1 102 ? 3.782 3.773 8.448 1.00 93.62 102 ARG A N 1
ATOM 757 C CA . ARG A 1 102 ? 5.246 3.835 8.319 1.00 93.62 102 ARG A CA 1
ATOM 758 C C 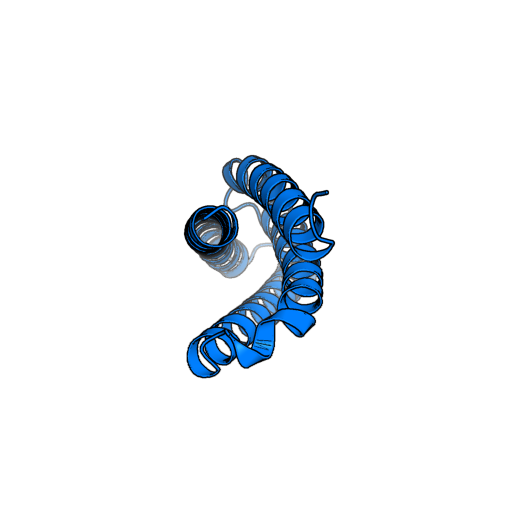. ARG A 1 102 ? 5.778 2.849 7.281 1.00 93.62 102 ARG A C 1
ATOM 760 O O . ARG A 1 102 ? 6.565 3.248 6.427 1.00 93.62 102 ARG A O 1
ATOM 767 N N . ARG A 1 103 ? 5.316 1.597 7.318 1.00 92.81 103 ARG A N 1
ATOM 768 C CA . ARG A 1 103 ? 5.731 0.572 6.349 1.00 92.81 103 ARG A CA 1
ATOM 769 C C . ARG A 1 103 ? 5.329 0.930 4.922 1.00 92.81 103 ARG A C 1
ATOM 771 O O . ARG A 1 103 ? 6.147 0.786 4.023 1.00 92.81 103 ARG A O 1
ATOM 778 N N . ILE A 1 104 ? 4.121 1.455 4.718 1.00 93.25 104 ILE A N 1
ATOM 779 C CA . ILE A 1 104 ? 3.654 1.947 3.414 1.00 93.25 104 ILE A CA 1
ATOM 780 C C . ILE A 1 104 ? 4.584 3.052 2.893 1.00 93.25 104 ILE A C 1
ATOM 782 O O . ILE A 1 104 ? 5.011 3.001 1.740 1.00 93.25 104 ILE A O 1
ATOM 786 N N . HIS A 1 105 ? 4.942 4.028 3.735 1.00 92.00 105 HIS A N 1
ATOM 787 C CA . HIS A 1 105 ? 5.875 5.096 3.355 1.00 92.00 105 HIS A CA 1
ATOM 788 C C . HIS A 1 105 ? 7.243 4.548 2.943 1.00 92.00 105 HIS A C 1
ATOM 790 O O . HIS A 1 105 ? 7.784 4.941 1.909 1.00 92.00 105 HIS A O 1
ATOM 796 N N . GLU A 1 106 ? 7.802 3.645 3.746 1.00 90.31 106 GLU A N 1
ATOM 797 C CA . GLU A 1 106 ? 9.116 3.043 3.508 1.00 90.31 106 GLU A CA 1
ATOM 798 C C . GLU A 1 106 ? 9.138 2.210 2.222 1.00 90.31 106 GLU A C 1
ATOM 800 O O . GLU A 1 106 ? 10.051 2.378 1.406 1.00 90.31 106 GLU A O 1
ATOM 805 N N . HIS A 1 107 ? 8.112 1.381 2.018 1.00 89.75 107 HIS A N 1
ATOM 806 C CA . HIS A 1 107 ? 7.938 0.523 0.848 1.00 89.75 107 HIS A CA 1
ATOM 807 C C . HIS A 1 107 ? 7.831 1.358 -0.436 1.00 89.75 107 HIS A C 1
ATOM 809 O O . HIS A 1 107 ? 8.711 1.287 -1.294 1.00 89.75 107 HIS A O 1
ATOM 815 N N . VAL A 1 108 ? 6.878 2.299 -0.511 1.00 89.25 108 VAL A N 1
ATOM 816 C CA . VAL A 1 108 ? 6.704 3.150 -1.704 1.00 89.25 108 VAL A CA 1
ATOM 817 C C . VAL A 1 108 ? 7.945 4.006 -1.989 1.00 89.25 108 VAL A C 1
ATOM 819 O O . VAL A 1 108 ? 8.342 4.192 -3.145 1.00 89.25 108 VAL A O 1
ATOM 822 N N . ALA A 1 109 ? 8.619 4.514 -0.952 1.00 87.31 109 ALA A N 1
ATOM 823 C CA . ALA A 1 109 ? 9.858 5.260 -1.143 1.00 87.31 109 ALA A CA 1
ATOM 824 C C . ALA A 1 109 ? 10.989 4.379 -1.693 1.00 87.31 109 ALA A C 1
ATOM 826 O O . ALA A 1 109 ? 11.799 4.860 -2.493 1.00 87.31 109 ALA A O 1
ATOM 827 N N . ARG A 1 110 ? 11.092 3.121 -1.250 1.00 85.75 110 ARG A N 1
ATOM 828 C CA . ARG A 1 110 ? 12.100 2.172 -1.733 1.00 85.75 110 ARG A CA 1
ATOM 829 C C . ARG A 1 110 ? 11.834 1.779 -3.179 1.00 85.75 110 ARG A C 1
ATOM 831 O O . ARG A 1 110 ? 12.743 1.927 -3.996 1.00 85.75 110 ARG A O 1
ATOM 838 N N . ASP A 1 111 ? 10.615 1.384 -3.510 1.00 83.31 111 ASP A N 1
ATOM 839 C CA . ASP A 1 111 ? 10.283 0.904 -4.855 1.00 83.31 111 ASP A CA 1
ATOM 840 C C . ASP A 1 111 ? 10.400 2.037 -5.878 1.00 83.31 111 ASP A C 1
ATOM 842 O O . ASP A 1 111 ? 10.935 1.858 -6.970 1.00 83.31 111 ASP A O 1
ATOM 846 N N . GLY A 1 112 ? 10.084 3.273 -5.468 1.00 82.62 112 GLY A N 1
ATOM 847 C CA . GLY A 1 112 ? 10.343 4.463 -6.278 1.00 82.62 112 GLY A CA 1
ATOM 848 C C . GLY A 1 112 ? 11.824 4.657 -6.628 1.00 82.62 112 GLY A C 1
ATOM 849 O O . GLY A 1 112 ? 12.144 5.059 -7.749 1.00 82.62 112 GLY A O 1
ATOM 850 N N . ARG A 1 113 ? 12.749 4.341 -5.707 1.00 82.31 113 ARG A N 1
ATOM 851 C CA . ARG A 1 113 ? 14.197 4.388 -5.987 1.00 82.31 113 ARG A CA 1
ATOM 852 C C . ARG A 1 113 ? 14.624 3.262 -6.927 1.00 82.31 113 ARG A C 1
ATOM 854 O O . ARG A 1 113 ? 15.395 3.529 -7.850 1.00 82.31 113 ARG A O 1
ATOM 861 N N . LEU A 1 114 ? 14.124 2.044 -6.711 1.00 77.44 114 LEU A N 1
ATOM 862 C CA . LEU A 1 114 ? 14.440 0.878 -7.543 1.00 77.44 114 LEU A CA 1
ATOM 863 C C . LEU A 1 114 ? 13.951 1.071 -8.982 1.00 77.44 114 LEU A C 1
ATOM 865 O O . LEU A 1 114 ? 14.726 0.912 -9.926 1.00 77.44 114 LEU A O 1
ATOM 869 N N . LEU A 1 115 ? 12.711 1.525 -9.159 1.00 77.19 115 LEU A N 1
ATOM 870 C CA . LEU A 1 115 ? 12.126 1.777 -10.471 1.00 77.19 115 LEU A CA 1
ATOM 871 C C . LEU A 1 115 ? 12.846 2.917 -11.211 1.00 77.19 115 LEU A C 1
ATOM 873 O O . LEU A 1 115 ? 13.140 2.807 -12.403 1.00 77.19 115 LEU A O 1
ATOM 877 N N . ALA A 1 116 ? 13.219 3.993 -10.506 1.00 78.50 116 ALA A N 1
ATOM 878 C CA . ALA A 1 116 ? 14.023 5.072 -11.082 1.00 78.50 116 ALA A CA 1
ATOM 879 C C . ALA A 1 116 ? 15.419 4.593 -11.519 1.00 78.50 116 ALA A C 1
ATOM 881 O O . ALA A 1 116 ? 15.937 5.046 -12.544 1.00 78.50 116 ALA A O 1
ATOM 882 N N . GLN A 1 117 ? 16.036 3.676 -10.767 1.00 76.12 117 GLN A N 1
ATOM 883 C CA . GLN A 1 117 ? 17.302 3.052 -11.147 1.00 76.12 117 GLN A CA 1
ATOM 884 C C . GLN A 1 117 ? 17.138 2.161 -12.386 1.00 76.12 117 GLN A C 1
ATOM 886 O O . GLN A 1 117 ? 17.909 2.315 -13.335 1.00 76.12 117 GLN A O 1
ATOM 891 N N . ALA A 1 118 ? 16.117 1.301 -12.421 1.00 71.38 118 ALA A N 1
ATOM 892 C CA . ALA A 1 118 ? 15.820 0.438 -13.563 1.00 71.38 118 ALA A CA 1
ATOM 893 C C . ALA A 1 118 ? 15.583 1.251 -14.848 1.00 71.38 118 ALA A C 1
ATOM 895 O O . ALA A 1 118 ? 16.157 0.956 -15.896 1.00 71.38 118 ALA A O 1
ATOM 896 N N . ALA A 1 119 ? 14.827 2.348 -14.759 1.00 73.12 119 ALA A N 1
ATOM 897 C CA . ALA A 1 119 ? 14.586 3.236 -15.892 1.00 73.12 119 ALA A CA 1
ATOM 898 C C . ALA A 1 119 ? 15.868 3.897 -16.426 1.00 73.12 119 ALA A C 1
ATOM 900 O O . ALA A 1 119 ? 16.057 3.985 -17.638 1.00 73.12 119 ALA A O 1
ATOM 901 N N . ARG A 1 120 ? 16.789 4.320 -15.545 1.00 76.88 120 ARG A N 1
ATOM 902 C CA . ARG A 1 120 ? 18.100 4.859 -15.962 1.00 76.88 120 ARG A CA 1
ATOM 903 C C . ARG A 1 120 ? 18.953 3.822 -16.690 1.00 76.88 120 ARG A C 1
ATOM 905 O O . ARG A 1 120 ? 19.740 4.200 -17.555 1.00 76.88 120 ARG A O 1
ATOM 912 N N . MET A 1 121 ? 18.822 2.546 -16.331 1.00 69.94 121 MET A N 1
ATOM 913 C CA . MET A 1 121 ? 19.536 1.4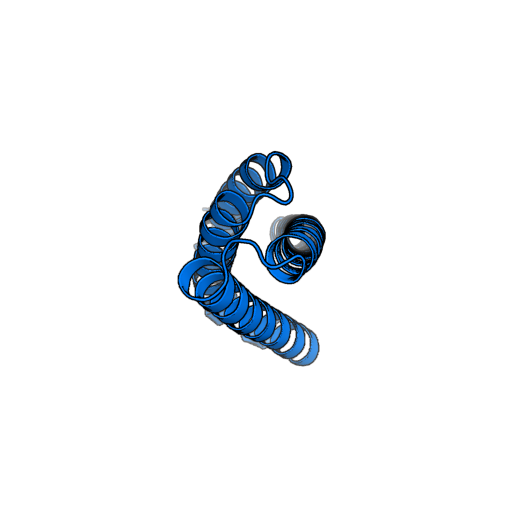47 -16.982 1.00 69.94 121 MET A CA 1
ATOM 914 C C . MET A 1 121 ? 18.926 1.094 -18.343 1.00 69.94 121 MET A C 1
ATOM 916 O O . MET A 1 121 ? 19.675 0.817 -19.269 1.00 69.94 121 MET A O 1
ATOM 920 N N . ALA A 1 122 ? 17.600 1.173 -18.489 1.00 64.19 122 ALA A N 1
ATOM 921 C CA . ALA A 1 122 ? 16.884 0.843 -19.726 1.00 64.19 122 ALA A CA 1
ATOM 922 C C . ALA A 1 122 ? 16.987 1.904 -20.846 1.00 64.19 122 ALA A C 1
ATOM 924 O O . ALA A 1 122 ? 16.601 1.631 -21.981 1.00 64.19 122 ALA A O 1
ATOM 925 N N . ILE A 1 123 ? 17.445 3.123 -20.532 1.00 62.06 123 ILE A N 1
ATOM 926 C CA . ILE A 1 123 ? 17.627 4.231 -21.496 1.00 62.06 123 ILE A CA 1
ATOM 927 C C . ILE A 1 123 ? 19.060 4.261 -22.077 1.00 62.06 123 ILE A C 1
ATOM 929 O O . ILE A 1 123 ? 19.316 5.001 -23.028 1.00 62.06 123 ILE A O 1
ATOM 933 N N . ARG A 1 124 ? 19.9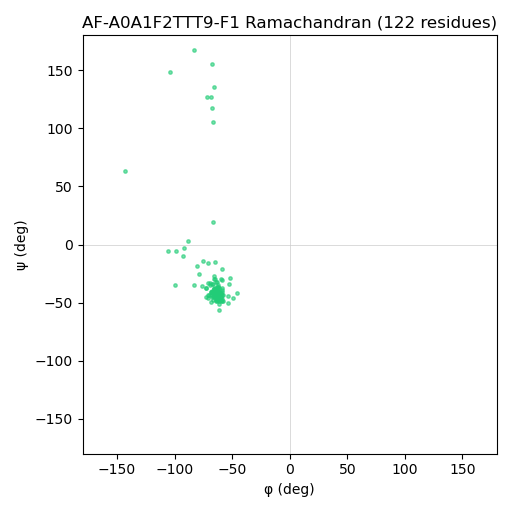91 3.473 -21.525 1.00 51.88 124 ARG A N 1
ATOM 934 C CA . ARG A 1 124 ? 21.349 3.300 -22.068 1.00 51.88 124 ARG A CA 1
ATOM 935 C C . ARG A 1 124 ? 21.383 2.217 -23.136 1.00 51.88 124 ARG A C 1
ATOM 937 O O . ARG A 1 124 ? 22.168 2.407 -24.088 1.00 51.88 124 ARG A O 1
#

Radius of gyration: 16.1 Å; Cα contacts (8 Å, |Δi|>4): 88; chains: 1; bounding box: 36×26×53 Å

Mean predicted aligned error: 5.31 Å

Nearest PDB structures (foldseek):
  6ch2-assembly1_D  TM=4.522E-01  e=5.308E+00  Salmonella enterica subsp. enterica serovar Typhimurium str. LT2
  3ajm-assembly1_B  TM=4.361E-01  e=9.598E+00  Homo sapiens
  3rqe-assembly1_A  TM=4.187E-01  e=8.618E+00  Homo sapiens
  8auw-assembly1_D  TM=2.427E-01  e=5.308E+00  Homo sapiens